Protein AF-A0A077P710-F1 (afdb_monomer_lite)

InterPro domains:
  IPR002818 DJ-1/PfpI [PF01965] (4-59)
  IPR029062 Class I glutamine amidotransferase-like [G3DSA:3.40.50.880] (1-67)
  IPR029062 Class I glutamine amidotransferase-like [SSF52317] (5-61)

Radius of gyration: 12.18 Å; chains: 1; bounding box: 34×26×31 Å

Structure (mmCIF, N/CA/C/O backbone):
data_AF-A0A077P710-F1
#
_entry.id   AF-A0A077P710-F1
#
loop_
_atom_site.group_PDB
_atom_site.id
_atom_site.type_symbol
_atom_site.label_atom_id
_atom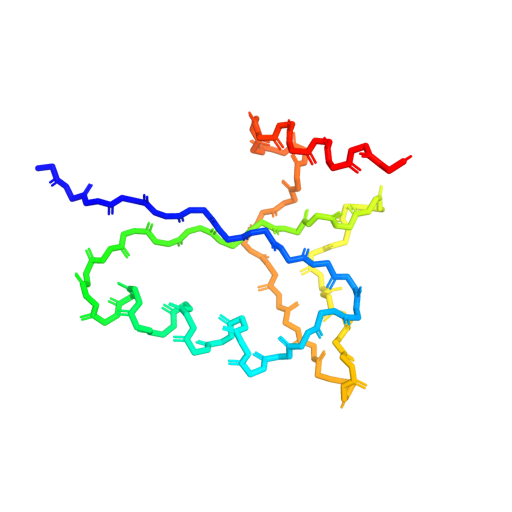_site.label_alt_id
_atom_site.label_comp_id
_atom_site.label_asym_id
_atom_site.label_entity_id
_atom_site.label_seq_id
_atom_site.pdbx_PDB_ins_code
_atom_site.Cartn_x
_atom_site.Cartn_y
_atom_site.Cartn_z
_atom_site.occupancy
_atom_site.B_iso_or_equiv
_atom_site.auth_seq_id
_atom_site.auth_comp_id
_atom_site.auth_asym_id
_atom_site.auth_atom_id
_atom_site.pdbx_PDB_model_num
ATOM 1 N N . MET A 1 1 ? -19.288 4.833 13.601 1.00 53.91 1 MET A N 1
ATOM 2 C CA . MET A 1 1 ? -18.504 5.133 12.387 1.00 53.91 1 MET A CA 1
ATOM 3 C C . MET A 1 1 ? -17.073 4.793 12.724 1.00 53.91 1 MET A C 1
ATOM 5 O O . MET A 1 1 ? -16.541 5.423 13.628 1.00 53.91 1 MET A O 1
ATOM 9 N N . ASN A 1 2 ? -16.508 3.773 12.082 1.00 73.94 2 ASN A N 1
ATOM 10 C CA . ASN A 1 2 ? -15.095 3.446 12.252 1.00 73.94 2 ASN A CA 1
ATOM 11 C C . ASN A 1 2 ? -14.288 4.328 11.299 1.00 73.94 2 ASN A C 1
ATOM 13 O O . ASN A 1 2 ? -14.777 4.676 10.222 1.00 73.94 2 ASN A O 1
ATOM 17 N N . ALA A 1 3 ? -13.097 4.743 11.720 1.00 85.88 3 ALA A N 1
ATOM 18 C CA . ALA A 1 3 ? -12.203 5.480 10.842 1.00 85.88 3 ALA A CA 1
ATOM 19 C C . ALA A 1 3 ? -11.699 4.552 9.726 1.00 85.88 3 ALA A C 1
ATOM 21 O O . ALA A 1 3 ? -11.525 3.353 9.947 1.00 85.88 3 ALA A O 1
ATOM 22 N N . SER A 1 4 ? -11.458 5.120 8.546 1.00 89.69 4 SER A N 1
ATOM 23 C CA . SER A 1 4 ? -10.860 4.426 7.405 1.00 89.69 4 SER A CA 1
ATOM 24 C C . SER A 1 4 ? -9.617 5.172 6.926 1.00 89.69 4 SER A C 1
ATOM 26 O O . SER A 1 4 ? -9.613 6.406 6.902 1.00 89.69 4 SER A O 1
ATOM 28 N N . ALA A 1 5 ? -8.586 4.443 6.515 1.00 89.62 5 ALA A N 1
ATOM 29 C CA . ALA A 1 5 ? -7.319 4.973 6.034 1.00 89.62 5 ALA A CA 1
ATOM 30 C C . ALA A 1 5 ? -6.953 4.369 4.673 1.00 89.62 5 ALA A C 1
ATOM 32 O O . ALA A 1 5 ? -7.038 3.162 4.463 1.00 89.62 5 ALA A O 1
ATOM 33 N N . LEU A 1 6 ? -6.501 5.222 3.757 1.00 90.19 6 LEU A N 1
ATOM 34 C CA . LEU A 1 6 ? -5.968 4.821 2.460 1.00 90.19 6 LEU A CA 1
ATOM 35 C C . LEU A 1 6 ? -4.452 4.989 2.469 1.00 90.19 6 LEU A C 1
ATOM 37 O O . LEU A 1 6 ? -3.957 6.087 2.725 1.00 90.19 6 LEU A O 1
ATOM 41 N N . ILE A 1 7 ? -3.725 3.923 2.149 1.00 88.88 7 ILE A N 1
ATOM 42 C CA . ILE A 1 7 ? -2.264 3.936 2.075 1.00 88.88 7 ILE A CA 1
ATOM 43 C C . ILE A 1 7 ? -1.846 3.680 0.634 1.00 88.88 7 ILE A C 1
ATOM 45 O O . ILE A 1 7 ? -2.042 2.593 0.097 1.00 88.88 7 ILE A O 1
ATOM 49 N N . CYS A 1 8 ? -1.268 4.703 0.008 1.00 87.81 8 CYS A N 1
ATOM 50 C CA . CYS A 1 8 ? -0.762 4.631 -1.357 1.00 87.81 8 CYS A CA 1
ATOM 51 C C . CYS A 1 8 ? 0.703 4.194 -1.350 1.00 87.81 8 CYS A C 1
ATOM 53 O O . CYS A 1 8 ? 1.542 4.855 -0.739 1.00 87.81 8 CYS A O 1
ATOM 55 N N . LEU A 1 9 ? 1.012 3.113 -2.060 1.00 85.62 9 LEU A N 1
ATOM 56 C CA . LEU A 1 9 ? 2.349 2.525 -2.117 1.00 85.62 9 LEU A CA 1
ATOM 57 C C . LEU A 1 9 ? 2.848 2.464 -3.559 1.00 85.62 9 LEU A C 1
ATOM 59 O O . LEU A 1 9 ? 2.075 2.187 -4.471 1.00 85.62 9 LEU A O 1
ATOM 63 N N . ALA A 1 10 ? 4.137 2.710 -3.779 1.00 86.06 10 ALA A N 1
ATOM 64 C CA . ALA A 1 10 ? 4.757 2.663 -5.101 1.00 86.06 10 ALA A CA 1
ATOM 65 C C . ALA A 1 10 ? 6.054 1.844 -5.075 1.00 86.06 10 ALA A C 1
ATOM 67 O O . ALA A 1 10 ? 6.573 1.483 -4.017 1.00 86.06 10 ALA A O 1
ATOM 68 N N . HIS A 1 11 ? 6.588 1.543 -6.258 1.00 83.31 11 HIS A N 1
ATOM 69 C CA . HIS A 1 11 ? 7.888 0.889 -6.375 1.00 83.31 11 HIS A CA 1
ATOM 70 C C . HIS A 1 11 ? 8.991 1.732 -5.732 1.00 83.31 11 HIS A C 1
ATOM 72 O O . HIS A 1 11 ? 9.050 2.944 -5.932 1.00 83.31 11 HIS A O 1
ATOM 78 N N . GLY A 1 12 ? 9.883 1.074 -4.991 1.00 80.88 12 GLY A N 1
ATOM 79 C CA . GLY A 1 12 ? 11.003 1.736 -4.323 1.00 80.88 12 GLY A CA 1
ATOM 80 C C . GLY A 1 12 ? 10.645 2.485 -3.036 1.00 80.88 12 GLY A C 1
ATOM 81 O O . GLY A 1 12 ? 11.525 3.129 -2.474 1.00 80.88 12 GLY A O 1
ATOM 82 N N . SER A 1 13 ? 9.402 2.391 -2.544 1.00 81.62 13 SER A N 1
ATOM 83 C CA . SER A 1 13 ? 9.068 2.825 -1.183 1.00 81.62 13 SER A CA 1
ATOM 84 C C . SER A 1 13 ? 9.887 2.054 -0.133 1.00 81.62 13 SER A C 1
ATOM 86 O O . SER A 1 13 ? 10.356 0.942 -0.386 1.00 81.62 13 SER A O 1
ATOM 88 N N . GLU A 1 14 ? 10.048 2.648 1.051 1.00 86.56 14 GLU A N 1
ATOM 89 C CA . GLU A 1 14 ? 10.647 1.996 2.221 1.00 86.56 14 GLU A CA 1
ATOM 90 C C . GLU A 1 14 ? 9.627 1.041 2.858 1.00 86.56 14 GLU A C 1
ATOM 92 O O . GLU A 1 14 ? 8.511 1.437 3.210 1.00 86.56 14 GLU A O 1
ATOM 97 N N . GLU A 1 15 ? 9.989 -0.233 3.022 1.00 85.38 15 GLU A N 1
ATOM 98 C CA . GLU A 1 15 ? 9.062 -1.254 3.529 1.0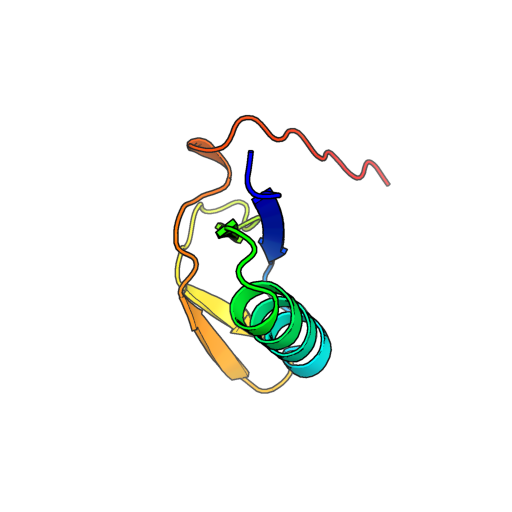0 85.38 15 GLU A CA 1
ATOM 99 C C . GLU A 1 15 ? 8.643 -0.971 4.965 1.00 85.38 15 GLU A C 1
ATOM 101 O O . GLU A 1 15 ? 7.492 -1.175 5.342 1.00 85.38 15 GLU A O 1
ATOM 106 N N . THR A 1 16 ? 9.607 -0.537 5.776 1.00 88.06 16 THR A N 1
ATOM 107 C CA . THR A 1 16 ? 9.434 -0.427 7.226 1.00 88.06 16 THR A CA 1
ATOM 108 C C . THR A 1 16 ? 8.415 0.651 7.571 1.00 88.06 16 THR A C 1
ATOM 110 O O . THR A 1 16 ? 7.595 0.440 8.461 1.00 88.06 16 THR A O 1
ATOM 113 N N . GLU A 1 17 ? 8.411 1.770 6.845 1.00 86.56 17 GLU A N 1
ATOM 114 C CA . GLU A 1 17 ? 7.424 2.836 7.032 1.00 86.56 17 GLU A CA 1
ATOM 115 C C . GLU A 1 17 ? 6.024 2.352 6.643 1.00 86.56 17 GLU A C 1
ATOM 117 O O . GLU A 1 17 ? 5.092 2.457 7.438 1.00 86.56 17 GLU A O 1
ATOM 122 N N . ALA A 1 18 ? 5.893 1.722 5.470 1.00 87.19 18 ALA A N 1
ATOM 123 C CA . ALA A 1 18 ? 4.615 1.215 4.981 1.00 87.19 18 ALA A CA 1
ATOM 124 C C . ALA A 1 18 ? 4.007 0.162 5.923 1.00 87.19 18 ALA A C 1
ATOM 126 O O . ALA A 1 18 ? 2.861 0.292 6.354 1.00 87.19 18 ALA A O 1
ATOM 127 N N . VAL A 1 19 ? 4.781 -0.867 6.277 1.00 89.69 19 VAL A N 1
ATOM 128 C CA . VAL A 1 19 ? 4.303 -1.988 7.097 1.00 89.69 19 VAL A CA 1
ATOM 129 C C . VAL A 1 19 ? 3.992 -1.538 8.522 1.00 89.69 19 VAL A C 1
ATOM 131 O O . VAL A 1 19 ? 2.967 -1.941 9.066 1.00 89.69 19 VAL A O 1
ATOM 134 N N . THR A 1 20 ? 4.822 -0.676 9.119 1.00 92.38 20 THR A N 1
ATOM 135 C CA . THR A 1 20 ? 4.584 -0.199 10.492 1.00 92.38 20 THR A CA 1
ATOM 136 C C . THR A 1 20 ? 3.314 0.644 10.567 1.00 92.38 20 THR A C 1
ATOM 138 O O . THR A 1 20 ? 2.519 0.470 11.488 1.00 92.38 20 THR A O 1
ATOM 141 N N . THR A 1 21 ? 3.074 1.529 9.595 1.00 91.62 21 THR A N 1
ATOM 142 C CA . THR A 1 21 ? 1.853 2.345 9.581 1.00 91.62 21 THR A CA 1
ATOM 143 C C . THR A 1 21 ? 0.603 1.491 9.377 1.00 91.62 21 THR A C 1
ATOM 145 O O . THR A 1 21 ? -0.369 1.674 10.107 1.00 91.62 21 THR A O 1
ATOM 148 N N . ILE A 1 22 ? 0.628 0.533 8.443 1.00 90.81 22 ILE A N 1
ATOM 149 C CA . ILE A 1 22 ? -0.497 -0.390 8.221 1.00 90.81 22 ILE A CA 1
ATOM 150 C C . ILE A 1 22 ? -0.784 -1.199 9.493 1.00 90.81 22 ILE A C 1
ATOM 152 O O . ILE A 1 22 ? -1.930 -1.240 9.938 1.00 90.81 22 ILE A O 1
ATOM 156 N N . ASP A 1 23 ? 0.243 -1.793 10.111 1.00 93.50 23 ASP A N 1
ATOM 157 C CA . ASP A 1 23 ? 0.089 -2.629 11.310 1.00 93.50 23 ASP A CA 1
ATOM 158 C C . ASP A 1 23 ? -0.517 -1.842 12.481 1.00 93.50 23 ASP A C 1
ATOM 160 O O . ASP A 1 23 ? -1.436 -2.327 13.140 1.00 93.50 23 ASP A O 1
ATOM 164 N N . LEU A 1 24 ? -0.079 -0.599 12.710 1.00 94.44 24 LEU A N 1
ATOM 165 C CA . LEU A 1 24 ? -0.637 0.245 13.771 1.00 94.44 24 LEU A CA 1
ATOM 166 C C . LEU A 1 24 ? -2.111 0.593 13.537 1.00 94.44 24 LEU A C 1
ATOM 168 O O . LEU A 1 24 ? -2.898 0.560 14.481 1.00 94.44 24 LEU A O 1
ATOM 172 N N . LEU A 1 25 ? -2.491 0.919 12.301 1.00 92.38 25 LEU A N 1
ATOM 173 C CA . LEU A 1 25 ? -3.868 1.292 11.969 1.00 92.38 25 LEU A CA 1
ATOM 174 C C . LEU A 1 25 ? -4.813 0.086 12.045 1.00 92.38 25 LEU A C 1
ATOM 176 O O . LEU A 1 25 ? -5.880 0.190 12.647 1.00 92.38 25 LEU A O 1
ATOM 180 N N . VAL A 1 26 ? -4.399 -1.074 11.531 1.00 91.81 26 VAL A N 1
ATOM 181 C CA . VAL A 1 26 ? -5.182 -2.317 11.638 1.00 91.81 26 VAL A CA 1
ATOM 182 C C . VAL A 1 26 ? -5.352 -2.726 13.105 1.00 91.81 26 VAL A C 1
ATOM 184 O O . VAL A 1 26 ? -6.455 -3.079 13.523 1.00 91.81 26 VAL A O 1
ATOM 187 N N . ARG A 1 27 ? -4.297 -2.617 13.925 1.00 93.31 27 ARG A N 1
ATOM 188 C CA . ARG A 1 27 ? -4.372 -2.870 15.379 1.00 93.31 27 ARG A CA 1
ATOM 189 C C . ARG A 1 27 ? -5.249 -1.871 16.130 1.00 93.31 27 ARG A C 1
ATOM 191 O O . ARG A 1 27 ? -5.741 -2.203 17.203 1.00 93.31 27 ARG A O 1
ATOM 198 N N . ALA A 1 28 ? -5.440 -0.674 15.585 1.00 92.56 28 ALA A N 1
ATOM 199 C CA . ALA A 1 28 ? -6.358 0.332 16.108 1.00 92.56 28 ALA A CA 1
ATOM 200 C C . ALA A 1 28 ? -7.811 0.139 15.626 1.00 92.56 28 ALA A C 1
ATOM 202 O O . ALA A 1 28 ? -8.634 1.027 15.841 1.00 92.56 28 ALA A O 1
ATOM 203 N N . GLU A 1 29 ? -8.127 -0.989 14.974 1.00 90.44 29 GLU A N 1
ATOM 204 C CA . GLU A 1 29 ? -9.447 -1.302 14.401 1.00 90.44 29 GLU A CA 1
ATOM 205 C C . GLU A 1 29 ? -9.914 -0.294 13.328 1.00 90.44 29 GLU A C 1
ATOM 207 O O . GLU A 1 29 ? -11.112 -0.078 13.119 1.00 90.44 29 GLU A O 1
ATOM 212 N N . ILE A 1 30 ? -8.960 0.329 12.630 1.00 92.12 30 ILE A N 1
ATOM 213 C CA . ILE A 1 30 ? -9.210 1.227 11.498 1.00 92.12 30 ILE A CA 1
ATOM 214 C C . ILE A 1 30 ? -9.286 0.391 10.221 1.00 92.12 30 ILE A C 1
ATOM 216 O O . ILE A 1 30 ? -8.476 -0.511 10.006 1.00 92.12 30 ILE A O 1
ATOM 220 N N . ASP A 1 31 ? -10.244 0.710 9.354 1.00 90.75 31 ASP A N 1
ATOM 221 C CA . ASP A 1 31 ? -10.363 0.078 8.041 1.00 90.75 31 ASP A CA 1
ATOM 222 C C . ASP A 1 31 ? -9.248 0.599 7.124 1.00 90.75 31 ASP A C 1
ATOM 224 O O . ASP A 1 31 ? -9.245 1.769 6.743 1.00 90.75 31 ASP A O 1
ATOM 228 N N . VAL A 1 32 ? -8.248 -0.232 6.832 1.00 90.75 32 VAL A N 1
ATOM 229 C CA . VAL A 1 32 ? -7.089 0.159 6.021 1.00 90.75 32 VAL A CA 1
ATOM 230 C C . VAL A 1 32 ? -7.222 -0.430 4.629 1.00 90.75 32 VAL A C 1
ATOM 232 O O . VAL A 1 32 ? -7.346 -1.640 4.477 1.00 90.75 32 VAL A O 1
ATOM 235 N N . THR A 1 33 ? -7.128 0.421 3.612 1.00 90.25 33 THR A N 1
ATOM 236 C CA . THR A 1 33 ? -7.021 -0.004 2.216 1.00 90.25 33 THR A CA 1
ATOM 237 C C . THR A 1 33 ? -5.640 0.333 1.675 1.00 90.25 33 THR A C 1
ATOM 239 O O . THR A 1 33 ? -5.225 1.497 1.699 1.00 90.25 33 THR A O 1
ATOM 242 N N . VAL A 1 34 ? -4.931 -0.665 1.150 1.00 88.69 34 VAL A N 1
ATOM 243 C CA . VAL A 1 34 ? -3.637 -0.466 0.494 1.00 88.69 34 VAL A CA 1
ATOM 244 C C . VAL A 1 34 ? -3.833 -0.342 -1.014 1.00 88.69 34 VAL A C 1
ATOM 246 O O . VAL A 1 34 ? -4.232 -1.290 -1.692 1.00 88.69 34 VAL A O 1
ATOM 249 N N . ALA A 1 35 ? -3.514 0.830 -1.558 1.00 88.88 35 ALA A N 1
ATOM 250 C CA . ALA A 1 35 ? -3.596 1.107 -2.984 1.00 88.88 35 ALA A CA 1
ATOM 251 C C . ALA A 1 35 ? -2.212 1.114 -3.639 1.00 88.88 35 ALA A C 1
ATOM 253 O O . ALA A 1 35 ? -1.299 1.814 -3.195 1.00 88.88 35 ALA A O 1
ATOM 254 N N . SER A 1 36 ? -2.072 0.393 -4.751 1.00 85.69 36 SER A N 1
ATOM 255 C CA . SER A 1 36 ? -0.885 0.505 -5.597 1.00 85.69 36 SER A CA 1
ATOM 256 C C . SER A 1 36 ? -0.943 1.788 -6.419 1.00 85.69 36 SER A C 1
ATOM 258 O O . SER A 1 36 ? -1.811 1.946 -7.277 1.00 85.69 36 SER A O 1
ATOM 260 N N . ALA A 1 37 ? 0.004 2.687 -6.181 1.00 82.44 37 ALA A N 1
ATOM 261 C CA . ALA A 1 37 ? 0.256 3.901 -6.944 1.00 82.44 37 ALA A CA 1
ATOM 262 C C . ALA A 1 37 ? 1.201 3.674 -8.141 1.00 82.44 37 ALA A C 1
ATOM 264 O O . ALA A 1 37 ? 1.636 4.645 -8.763 1.00 82.44 37 ALA A O 1
ATOM 265 N N . ALA A 1 38 ? 1.516 2.420 -8.486 1.00 78.88 38 ALA A N 1
ATOM 266 C CA . ALA A 1 38 ? 2.303 2.118 -9.673 1.00 78.88 38 ALA A CA 1
ATOM 267 C C . ALA A 1 38 ? 1.551 2.519 -10.956 1.00 78.88 38 ALA A C 1
ATOM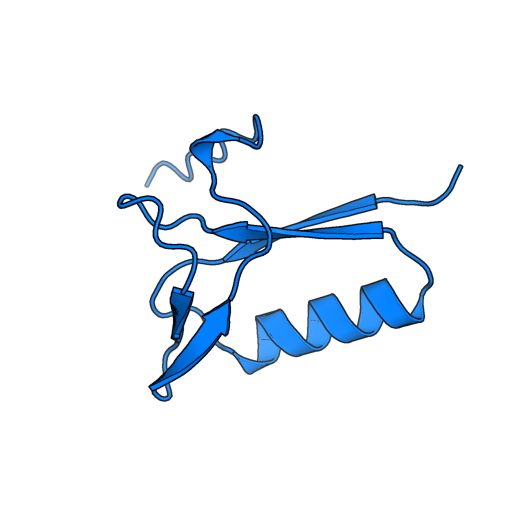 269 O O . ALA A 1 38 ? 0.333 2.362 -11.078 1.00 78.88 38 ALA A O 1
ATOM 270 N N . THR A 1 39 ? 2.282 3.077 -11.922 1.00 71.12 39 THR A N 1
ATOM 271 C CA . THR A 1 39 ? 1.731 3.590 -13.189 1.00 71.12 39 THR A CA 1
ATOM 272 C C . THR A 1 39 ? 1.258 2.489 -14.133 1.00 71.12 39 THR A C 1
ATOM 274 O O . THR A 1 39 ? 0.428 2.747 -15.002 1.00 71.12 39 THR A O 1
ATOM 277 N N . ASP A 1 40 ? 1.754 1.270 -13.950 1.00 73.56 40 ASP A N 1
ATOM 278 C CA . ASP A 1 40 ? 1.389 0.061 -14.688 1.00 73.56 40 ASP A CA 1
ATOM 279 C C . ASP A 1 40 ? 0.175 -0.673 -14.087 1.00 73.56 40 ASP A C 1
ATOM 281 O O . ASP A 1 40 ? -0.303 -1.652 -14.659 1.00 73.56 40 ASP A O 1
ATOM 285 N N . GLY A 1 41 ? -0.344 -0.205 -12.945 1.00 70.62 41 GLY A N 1
ATOM 286 C CA . GLY A 1 41 ? -1.424 -0.873 -12.222 1.00 70.62 41 GLY A CA 1
ATOM 287 C C . GLY A 1 41 ? -0.999 -2.193 -11.572 1.00 70.62 41 GLY A C 1
ATOM 288 O O . GLY A 1 41 ? -1.868 -2.979 -11.187 1.00 70.62 41 GLY A O 1
ATOM 289 N N . ALA A 1 42 ? 0.305 -2.455 -11.439 1.00 78.06 42 ALA A N 1
ATOM 290 C CA . ALA A 1 42 ? 0.804 -3.653 -10.784 1.00 78.06 42 ALA A CA 1
ATOM 291 C C . ALA A 1 42 ? 0.388 -3.674 -9.309 1.00 78.06 42 ALA A C 1
ATOM 293 O O . ALA A 1 42 ? 0.654 -2.744 -8.551 1.00 78.06 42 ALA A O 1
ATOM 294 N N . LEU A 1 43 ? -0.247 -4.764 -8.882 1.00 81.44 43 LEU A N 1
ATOM 295 C CA . LEU A 1 43 ? -0.605 -4.977 -7.477 1.00 81.44 43 LEU A CA 1
ATOM 296 C C . LEU A 1 43 ? 0.589 -5.428 -6.638 1.00 81.44 43 LEU A C 1
ATOM 298 O O . LEU A 1 43 ? 0.607 -5.223 -5.432 1.00 81.44 43 LEU A O 1
ATOM 302 N N . THR A 1 44 ? 1.586 -6.059 -7.256 1.00 84.62 44 THR A N 1
ATOM 303 C CA . THR A 1 44 ? 2.801 -6.487 -6.562 1.00 84.62 44 THR A CA 1
ATOM 304 C C . THR A 1 44 ? 3.872 -5.419 -6.694 1.00 84.62 44 THR A C 1
ATOM 306 O O . THR A 1 44 ? 4.426 -5.206 -7.771 1.00 84.62 44 THR A O 1
ATOM 309 N N . LEU A 1 45 ? 4.186 -4.778 -5.578 1.00 84.50 45 LEU A N 1
ATOM 310 C CA . LEU A 1 45 ? 5.180 -3.724 -5.494 1.00 84.50 45 LEU A CA 1
ATOM 311 C C . LEU A 1 45 ? 6.493 -4.287 -4.958 1.00 84.50 45 LEU A C 1
ATOM 313 O O . LEU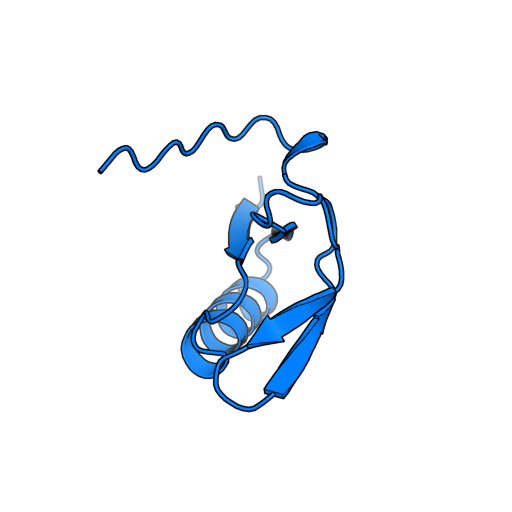 A 1 45 ? 6.520 -4.969 -3.934 1.00 84.50 45 LEU A O 1
ATOM 317 N N . THR A 1 46 ? 7.581 -3.982 -5.660 1.00 85.81 46 THR A N 1
ATOM 318 C CA . THR A 1 46 ? 8.952 -4.240 -5.201 1.00 85.81 46 THR A CA 1
ATOM 319 C C . THR A 1 46 ? 9.484 -3.017 -4.466 1.00 85.81 46 THR A C 1
ATOM 321 O O . THR A 1 46 ? 9.503 -1.916 -5.024 1.00 85.81 46 THR A O 1
ATOM 324 N N . TYR A 1 47 ? 9.931 -3.227 -3.236 1.00 85.19 47 TYR A N 1
ATOM 325 C CA . TYR A 1 47 ? 10.453 -2.192 -2.349 1.00 85.19 47 TYR A CA 1
ATOM 326 C C . TYR A 1 47 ? 11.990 -2.169 -2.326 1.00 85.19 47 TYR A C 1
ATOM 328 O O . TYR A 1 47 ? 12.640 -2.986 -2.992 1.00 85.19 47 TYR A O 1
ATOM 336 N N . SER A 1 48 ? 12.572 -1.207 -1.599 1.00 78.75 48 SER A N 1
ATOM 337 C CA . SER A 1 48 ? 14.006 -0.883 -1.626 1.00 78.75 48 SER A CA 1
ATOM 338 C C . SER A 1 48 ? 14.927 -2.079 -1.330 1.00 78.75 48 SER A C 1
ATOM 340 O O . SER A 1 48 ? 16.006 -2.186 -1.918 1.00 78.75 48 SER A O 1
ATOM 342 N N . ARG A 1 49 ? 14.491 -3.043 -0.511 1.00 82.00 49 ARG A N 1
ATOM 343 C CA . ARG A 1 49 ? 15.239 -4.259 -0.134 1.00 82.00 49 ARG A CA 1
ATOM 344 C C . ARG A 1 49 ? 14.746 -5.520 -0.841 1.00 82.00 49 ARG A C 1
ATOM 346 O O . ARG A 1 49 ? 14.951 -6.629 -0.350 1.00 82.00 49 ARG A O 1
ATOM 353 N N . SER A 1 50 ? 14.128 -5.367 -2.014 1.00 80.69 50 SER A N 1
ATOM 354 C CA . SER A 1 50 ? 13.554 -6.464 -2.813 1.00 80.69 50 SER A CA 1
ATOM 355 C C . SER A 1 50 ? 12.408 -7.215 -2.127 1.00 80.69 50 SER A C 1
ATOM 357 O O . SER A 1 50 ? 12.054 -8.325 -2.537 1.00 80.69 50 SER A O 1
ATOM 359 N N . VAL A 1 51 ? 11.796 -6.615 -1.105 1.00 84.94 51 VAL A N 1
ATOM 360 C CA . VAL A 1 51 ? 10.568 -7.138 -0.506 1.00 84.94 51 VAL A CA 1
ATOM 361 C C . VAL A 1 51 ? 9.414 -6.899 -1.470 1.00 84.94 51 VAL A C 1
ATOM 363 O O . VAL A 1 51 ? 9.331 -5.861 -2.129 1.00 84.94 51 VAL A O 1
ATOM 366 N N . LYS A 1 52 ? 8.527 -7.889 -1.564 1.00 86.19 52 LYS A N 1
ATOM 367 C CA . LYS A 1 52 ? 7.332 -7.833 -2.400 1.00 86.19 52 LYS A CA 1
ATOM 368 C C . LYS A 1 52 ? 6.110 -7.698 -1.508 1.00 86.19 52 LYS A C 1
ATOM 370 O O . LYS A 1 52 ? 5.853 -8.591 -0.703 1.00 86.19 52 LYS A O 1
ATOM 375 N N . ILE A 1 53 ? 5.366 -6.612 -1.672 1.00 84.62 53 ILE A N 1
ATOM 376 C CA . ILE A 1 53 ? 4.082 -6.397 -0.995 1.00 84.62 53 ILE A CA 1
ATOM 377 C C . ILE A 1 53 ? 2.985 -6.399 -2.053 1.00 84.62 53 ILE A C 1
ATOM 379 O O . ILE A 1 53 ? 3.150 -5.834 -3.135 1.00 84.62 53 ILE A O 1
ATOM 383 N N . VAL A 1 54 ? 1.883 -7.078 -1.750 1.00 86.06 54 VAL A N 1
ATOM 384 C CA . VAL A 1 54 ? 0.694 -7.113 -2.601 1.00 86.06 54 VAL A CA 1
ATOM 385 C C . VAL A 1 54 ? -0.282 -6.065 -2.079 1.00 86.06 54 VAL A C 1
ATOM 387 O O . VAL A 1 54 ? -0.668 -6.118 -0.917 1.00 86.06 54 VAL A O 1
ATOM 390 N N . ALA A 1 55 ? -0.636 -5.102 -2.924 1.00 85.94 55 ALA A N 1
ATOM 391 C CA . ALA A 1 55 ? -1.672 -4.119 -2.650 1.00 85.94 55 ALA A CA 1
ATOM 392 C C . ALA A 1 55 ? -3.068 -4.731 -2.840 1.00 85.94 55 ALA A C 1
ATOM 394 O O . ALA A 1 55 ? -3.253 -5.614 -3.682 1.00 85.94 55 ALA A O 1
ATOM 395 N N . ASP A 1 56 ? -4.053 -4.213 -2.109 1.00 82.50 56 ASP A N 1
ATOM 396 C CA . ASP A 1 56 ? -5.441 -4.681 -2.176 1.00 82.50 56 ASP A CA 1
ATOM 397 C C . ASP A 1 56 ? -6.117 -4.253 -3.481 1.00 82.50 56 ASP A C 1
ATOM 399 O O . ASP A 1 56 ? -6.973 -4.953 -4.025 1.00 82.50 56 ASP A O 1
ATOM 403 N N . THR A 1 57 ? -5.750 -3.079 -4.002 1.00 79.56 57 THR A N 1
ATOM 404 C CA . THR A 1 57 ? -6.400 -2.509 -5.183 1.00 79.56 57 THR A CA 1
ATOM 405 C C . THR A 1 57 ? -5.464 -1.582 -5.969 1.00 79.56 57 THR A C 1
ATOM 407 O O . THR A 1 57 ? -4.580 -0.947 -5.384 1.00 79.56 57 THR A O 1
ATOM 410 N N . PRO A 1 58 ? -5.596 -1.479 -7.303 1.00 74.38 58 PRO A N 1
ATOM 411 C CA . PRO A 1 58 ? -4.818 -0.517 -8.077 1.00 74.38 58 PRO A CA 1
ATOM 412 C C . PRO A 1 58 ? -5.343 0.919 -7.891 1.00 74.38 58 PRO A C 1
ATOM 414 O O . PRO A 1 58 ? -6.528 1.140 -7.650 1.00 74.38 58 PRO A O 1
ATOM 417 N N . LYS A 1 59 ? -4.499 1.935 -8.117 1.00 60.03 59 LYS A N 1
ATOM 418 C CA . LYS A 1 59 ? -4.907 3.359 -8.136 1.00 60.03 59 LYS A CA 1
ATOM 419 C C . LYS A 1 59 ? -6.100 3.629 -9.060 1.00 60.03 59 LYS A C 1
ATOM 421 O O . LYS A 1 59 ? -6.823 4.590 -8.853 1.00 60.03 59 LYS A O 1
ATOM 426 N N . GLY A 1 60 ? -6.296 2.822 -10.106 1.00 58.75 60 GLY A N 1
ATOM 427 C CA . GLY A 1 60 ? -7.389 2.999 -11.067 1.00 58.75 60 GLY A CA 1
ATOM 428 C C . GLY A 1 60 ? -8.792 2.785 -10.486 1.00 58.75 60 GLY A C 1
ATOM 429 O O . GLY A 1 60 ? -9.737 3.399 -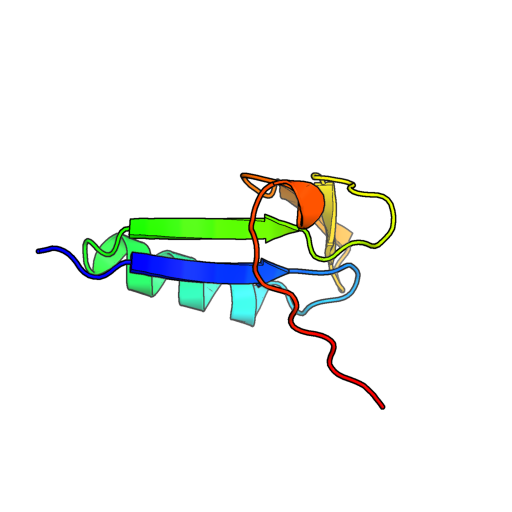10.973 1.00 58.75 60 GLY A O 1
ATOM 430 N N . SER A 1 61 ? -8.937 1.950 -9.454 1.00 54.31 61 SER A N 1
ATOM 431 C CA . SER A 1 61 ? -10.224 1.643 -8.805 1.00 54.31 61 SER A CA 1
ATOM 432 C C . SER A 1 61 ? -10.528 2.537 -7.603 1.00 54.31 61 SER A C 1
ATOM 434 O O . SER A 1 61 ? -11.686 2.630 -7.203 1.00 54.31 61 SER A O 1
ATOM 436 N N . ILE A 1 62 ? -9.524 3.228 -7.052 1.00 57.94 62 ILE A N 1
ATOM 437 C CA . ILE A 1 62 ? -9.695 4.211 -5.978 1.00 57.94 62 ILE A CA 1
ATOM 438 C C . ILE A 1 62 ? -9.520 5.622 -6.536 1.00 57.94 62 ILE A C 1
ATOM 440 O O . ILE A 1 62 ? -8.461 5.997 -7.025 1.00 57.94 62 ILE A O 1
ATOM 444 N N . CYS A 1 63 ? -10.573 6.434 -6.428 1.00 43.28 63 CYS A N 1
ATOM 445 C CA . CYS A 1 63 ? -10.651 7.816 -6.913 1.00 43.28 63 CYS A CA 1
ATOM 446 C C . CYS A 1 63 ? -9.790 8.805 -6.089 1.00 43.28 63 CYS A C 1
ATOM 448 O O . CYS A 1 63 ? -10.231 9.900 -5.746 1.00 43.28 63 CYS A O 1
ATOM 450 N N . CYS A 1 64 ? -8.553 8.447 -5.750 1.00 46.19 64 CYS A N 1
ATOM 451 C CA . CYS A 1 64 ? -7.592 9.357 -5.141 1.00 46.19 64 CYS A CA 1
ATOM 452 C C . CYS A 1 64 ? -6.562 9.766 -6.194 1.00 46.19 64 CYS A C 1
ATOM 454 O O . CYS A 1 64 ? -5.487 9.184 -6.328 1.00 46.19 64 CYS A O 1
ATOM 456 N N . THR A 1 65 ? -6.891 10.801 -6.967 1.00 45.12 65 THR A N 1
ATOM 457 C CA . THR A 1 65 ? -5.917 11.571 -7.749 1.00 45.12 65 THR A CA 1
ATOM 458 C C . THR A 1 65 ? -5.011 12.362 -6.805 1.00 45.12 65 THR A C 1
ATOM 460 O O . THR A 1 65 ? -5.136 13.574 -6.674 1.00 45.12 65 THR A O 1
ATOM 463 N N . ALA A 1 66 ? -4.083 11.678 -6.138 1.00 45.12 66 ALA A N 1
ATOM 464 C CA . ALA A 1 66 ? -2.907 12.316 -5.565 1.00 45.12 66 ALA A CA 1
ATOM 465 C C . ALA A 1 66 ? -1.853 12.443 -6.677 1.00 45.12 66 ALA A C 1
ATOM 467 O O . ALA A 1 66 ? -0.932 11.637 -6.782 1.00 45.12 66 ALA A O 1
ATOM 468 N N . SER A 1 67 ? -2.021 13.426 -7.566 1.00 43.94 67 SER A N 1
ATOM 469 C CA . SER A 1 67 ? -0.898 13.912 -8.370 1.00 43.94 67 SER A CA 1
ATOM 470 C C . SER A 1 67 ? -0.004 14.719 -7.437 1.00 43.94 67 SER A C 1
ATOM 472 O O . SER A 1 67 ? -0.268 15.894 -7.195 1.00 43.94 67 SER A O 1
ATOM 474 N N . ILE A 1 68 ? 1.052 14.102 -6.904 1.00 47.31 68 ILE A N 1
ATOM 475 C CA . ILE A 1 68 ? 2.218 14.871 -6.460 1.00 47.31 68 ILE A CA 1
ATOM 476 C C . ILE A 1 68 ? 2.894 15.338 -7.749 1.00 47.31 68 ILE A C 1
ATOM 478 O O . ILE A 1 68 ? 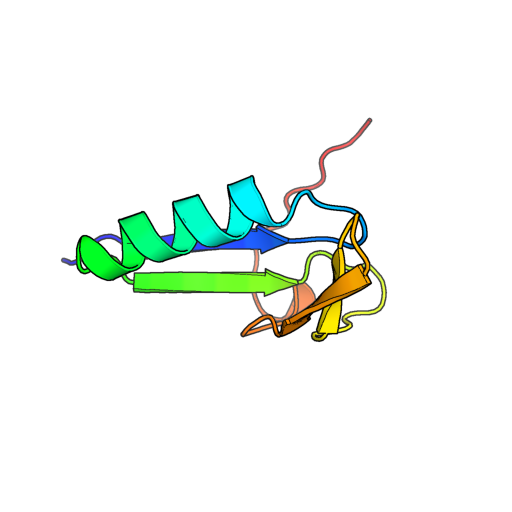3.687 14.625 -8.359 1.00 47.31 68 ILE A O 1
ATOM 482 N N . ALA A 1 69 ? 2.451 16.498 -8.233 1.00 33.69 69 ALA A N 1
ATOM 483 C CA . ALA A 1 69 ? 3.140 17.237 -9.274 1.00 33.69 69 ALA A CA 1
ATOM 484 C C . ALA A 1 69 ? 4.447 17.749 -8.662 1.00 33.69 69 ALA A C 1
ATOM 486 O O . ALA A 1 69 ? 4.417 18.521 -7.703 1.00 33.69 69 ALA A O 1
ATOM 487 N N . THR A 1 70 ? 5.569 17.261 -9.181 1.00 36.62 70 THR A N 1
ATOM 488 C CA . THR A 1 70 ? 6.860 17.944 -9.048 1.00 36.62 70 THR A CA 1
ATOM 489 C C . THR A 1 70 ? 7.128 18.670 -10.353 1.00 36.62 70 THR A C 1
ATOM 491 O O . THR A 1 70 ? 6.761 18.095 -11.406 1.00 36.62 70 THR A O 1
#

Organism: NCBI:txid1398202

Secondary structure (DSSP, 8-state):
---EEEEEE-TT--HHHHHHHHHHHHHTT-EEEEEE--TT--SEEE-TTS-EEE-SEETTTS--------

pLDDT: mean 78.65, std 15.81, range [33.69, 94.44]

Foldseek 3Di:
DAAEEEAEDEAADDPCVRVVVVVVCVVVVYHYFYEYPYPVQAQWHQYNVRDTDGGPGYPVVDPDPPPPDD

Sequence (70 aa):
MNASALICLAHGSEETEAVTTIDLLVRAEIDVTVASAATDGALTLTYSRSVKIVADTPKGSICCTASIAT